Protein AF-A0A1T5CUN0-F1 (afdb_monomer_lite)

Sequence (71 aa):
MNYQVTIDLRVDDKKSLYYAARQSYMDEQGVHPGDIFGDENDVDVTACLVQLLDPSVLPGVTIYESSAEPY

Structure (mmCIF, N/CA/C/O backbone):
data_AF-A0A1T5CUN0-F1
#
_entry.id   AF-A0A1T5CUN0-F1
#
loop_
_atom_site.group_PDB
_atom_site.id
_atom_site.type_symbol
_atom_site.label_atom_id
_atom_site.label_alt_id
_atom_site.label_comp_id
_atom_site.label_asym_id
_atom_site.label_entity_id
_atom_site.label_seq_id
_atom_site.pdbx_PDB_ins_code
_atom_site.Cartn_x
_atom_site.Cartn_y
_atom_site.Cartn_z
_atom_site.occupancy
_atom_site.B_iso_or_equiv
_atom_site.auth_seq_id
_atom_site.auth_comp_id
_atom_site.auth_a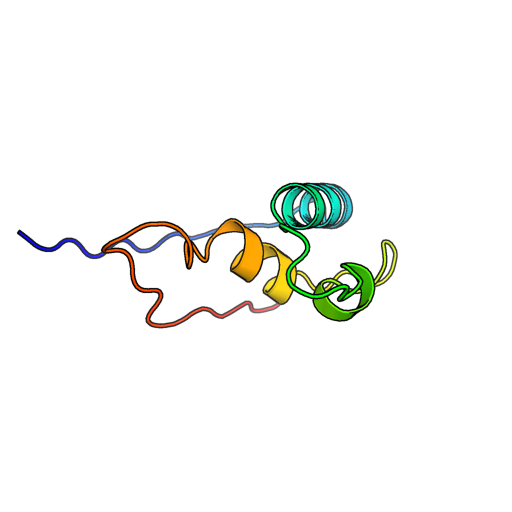sym_id
_atom_site.auth_atom_id
_atom_site.pdbx_PDB_model_num
ATOM 1 N N . MET A 1 1 ? -15.563 1.806 22.872 1.00 66.44 1 MET A N 1
ATOM 2 C CA . MET A 1 1 ? -16.205 0.784 22.020 1.00 66.44 1 MET A CA 1
ATOM 3 C C . MET A 1 1 ? -15.228 0.518 20.898 1.00 66.44 1 MET A C 1
ATOM 5 O O . MET A 1 1 ? -14.792 1.486 20.289 1.00 66.44 1 MET A O 1
ATOM 9 N N . ASN A 1 2 ? -14.814 -0.733 20.720 1.00 75.31 2 ASN A N 1
ATOM 10 C CA . ASN A 1 2 ? -13.752 -1.092 19.779 1.00 75.31 2 ASN A CA 1
ATOM 11 C C . ASN A 1 2 ? -14.391 -1.714 18.537 1.00 75.31 2 ASN A C 1
ATOM 13 O O . ASN A 1 2 ? -15.365 -2.456 18.667 1.00 75.31 2 ASN A O 1
ATOM 17 N N . TYR A 1 3 ? -13.853 -1.401 17.362 1.00 67.25 3 TYR A N 1
ATOM 18 C CA . TYR A 1 3 ? -14.330 -1.909 16.079 1.00 67.25 3 TYR A CA 1
ATOM 19 C C . TYR A 1 3 ? -13.173 -2.580 15.348 1.00 67.25 3 TYR A C 1
ATOM 21 O O . TYR A 1 3 ? -12.045 -2.097 15.405 1.00 67.25 3 TYR A O 1
ATOM 29 N N . GLN A 1 4 ? -13.472 -3.675 14.657 1.00 72.25 4 GLN A N 1
ATOM 30 C CA . GLN A 1 4 ? -12.555 -4.333 13.737 1.00 72.25 4 GLN A CA 1
ATOM 31 C C . GLN A 1 4 ? -13.151 -4.232 12.335 1.00 72.25 4 GLN A C 1
ATOM 33 O O . GLN A 1 4 ? -14.331 -4.527 12.141 1.00 72.25 4 GLN A O 1
ATOM 38 N N . VAL A 1 5 ? -12.341 -3.787 11.378 1.00 70.44 5 VAL A N 1
ATOM 39 C CA . VAL A 1 5 ? -12.722 -3.643 9.971 1.00 70.44 5 VAL A CA 1
ATOM 40 C C . VAL A 1 5 ? -11.733 -4.442 9.135 1.00 70.44 5 VAL A C 1
ATOM 42 O O . VAL A 1 5 ? -10.531 -4.385 9.381 1.00 70.44 5 VAL A O 1
ATOM 45 N N . THR A 1 6 ? -12.247 -5.172 8.152 1.00 75.31 6 THR A N 1
ATOM 46 C CA . THR A 1 6 ? -11.452 -5.847 7.123 1.00 75.31 6 THR A CA 1
ATOM 47 C C . THR A 1 6 ? -11.708 -5.140 5.801 1.00 75.31 6 THR A C 1
ATOM 49 O O . THR A 1 6 ? -12.864 -4.889 5.457 1.00 75.31 6 THR A O 1
ATOM 52 N N . ILE A 1 7 ? -10.641 -4.796 5.082 1.00 76.50 7 ILE A N 1
ATOM 53 C CA . ILE A 1 7 ? -10.707 -4.118 3.787 1.00 76.50 7 ILE A CA 1
ATOM 54 C C . ILE A 1 7 ? -10.088 -5.053 2.750 1.00 76.50 7 ILE A C 1
ATOM 56 O O . ILE A 1 7 ? -8.962 -5.504 2.935 1.00 76.50 7 ILE A O 1
ATOM 60 N N . ASP A 1 8 ? -10.832 -5.332 1.683 1.00 80.50 8 ASP A N 1
ATOM 61 C CA . ASP A 1 8 ? -10.359 -6.076 0.515 1.00 80.50 8 ASP A CA 1
ATOM 62 C C . ASP A 1 8 ? -10.109 -5.079 -0.626 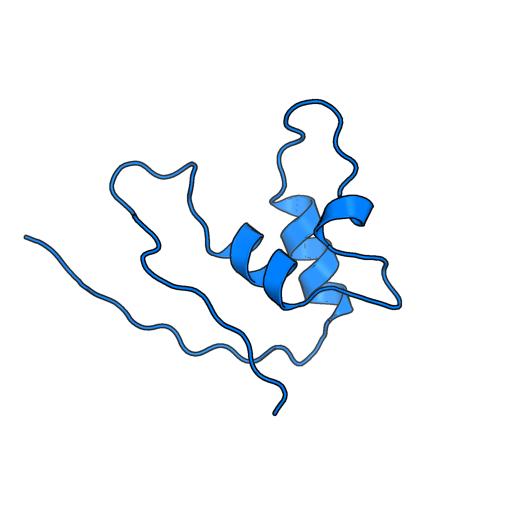1.00 80.50 8 ASP A C 1
ATOM 64 O O . ASP A 1 8 ? -10.975 -4.254 -0.935 1.00 80.50 8 ASP A O 1
ATOM 68 N N . LEU A 1 9 ? -8.904 -5.097 -1.195 1.00 76.44 9 LEU A N 1
ATOM 69 C CA . LEU A 1 9 ? -8.447 -4.133 -2.191 1.00 76.44 9 LEU A CA 1
ATOM 70 C C . LEU A 1 9 ? -7.832 -4.849 -3.382 1.00 76.44 9 LEU A C 1
ATOM 72 O O . LEU A 1 9 ? -7.084 -5.813 -3.248 1.00 76.44 9 LEU A O 1
ATOM 76 N N . ARG A 1 10 ? -8.078 -4.282 -4.560 1.00 81.62 10 ARG A N 1
ATOM 77 C CA . ARG A 1 10 ? -7.488 -4.727 -5.814 1.00 81.62 10 ARG A CA 1
ATOM 78 C C . ARG A 1 10 ? -6.716 -3.584 -6.459 1.00 81.62 10 ARG A C 1
ATOM 80 O O . ARG A 1 10 ? -7.210 -2.461 -6.536 1.00 81.62 10 ARG A O 1
ATOM 87 N N . VAL A 1 11 ? -5.510 -3.889 -6.934 1.00 83.62 11 VAL A N 1
ATOM 88 C CA . VAL A 1 11 ? -4.634 -2.937 -7.624 1.00 83.62 11 VAL A CA 1
ATOM 89 C C . VAL A 1 11 ? -4.598 -3.286 -9.106 1.00 83.62 11 VAL A C 1
ATOM 91 O O . VAL A 1 11 ? -3.969 -4.262 -9.505 1.00 83.62 11 VAL A O 1
ATOM 94 N N . ASP A 1 12 ? -5.260 -2.468 -9.920 1.00 88.62 12 ASP A N 1
ATOM 95 C CA . ASP A 1 12 ? -5.282 -2.622 -11.382 1.00 88.62 12 ASP A CA 1
ATOM 96 C C . ASP A 1 12 ? -4.253 -1.730 -12.099 1.00 88.62 12 ASP A C 1
ATOM 98 O O . ASP A 1 12 ? -3.914 -1.979 -13.254 1.00 88.62 12 ASP A O 1
ATOM 102 N N . ASP A 1 13 ? -3.721 -0.712 -11.413 1.00 90.00 13 ASP A N 1
ATOM 103 C CA . ASP A 1 13 ? -2.673 0.177 -11.919 1.00 90.00 13 ASP A CA 1
ATOM 104 C C . ASP A 1 13 ? -1.582 0.394 -10.863 1.00 90.00 13 ASP A C 1
ATOM 106 O O . ASP A 1 13 ? -1.720 1.186 -9.925 1.00 90.00 13 ASP A O 1
ATOM 110 N N . LYS A 1 14 ? -0.462 -0.309 -11.049 1.00 88.94 14 LYS A N 1
ATOM 111 C CA . LYS A 1 14 ? 0.693 -0.244 -10.149 1.00 88.94 14 LYS A CA 1
ATOM 112 C C . LYS A 1 14 ? 1.382 1.125 -10.167 1.00 88.94 14 LYS A C 1
ATOM 114 O O . LYS A 1 14 ? 1.926 1.532 -9.146 1.00 88.94 14 LYS A O 1
ATOM 119 N N . LYS A 1 15 ? 1.340 1.862 -11.286 1.00 89.62 15 LYS A N 1
ATOM 120 C CA . LYS A 1 15 ? 1.990 3.180 -11.383 1.00 89.62 15 LYS A CA 1
ATOM 121 C C . LYS A 1 15 ? 1.233 4.227 -10.587 1.00 89.62 15 LYS A C 1
ATOM 123 O O . LYS A 1 15 ? 1.843 4.973 -9.825 1.00 89.62 15 LYS A O 1
ATOM 128 N N . SER A 1 16 ? -0.092 4.255 -10.716 1.00 88.19 16 SER A N 1
ATOM 129 C CA . SER A 1 16 ? -0.921 5.155 -9.907 1.00 88.19 16 SER A CA 1
ATOM 130 C C . SER A 1 16 ? -0.783 4.864 -8.411 1.00 88.19 16 SER A C 1
ATOM 132 O O . SER A 1 16 ? -0.692 5.800 -7.617 1.00 88.19 16 SER A O 1
ATOM 134 N N . LEU A 1 17 ? -0.687 3.584 -8.028 1.00 88.06 17 LEU A N 1
ATOM 135 C CA . LEU A 1 17 ? -0.420 3.183 -6.646 1.00 88.06 17 LEU A CA 1
ATOM 136 C C . LEU A 1 17 ? 0.926 3.725 -6.135 1.00 88.06 17 LEU A C 1
ATOM 138 O O . LEU A 1 17 ? 0.963 4.339 -5.070 1.00 88.06 17 LEU A O 1
ATOM 142 N N . TYR A 1 18 ? 2.005 3.549 -6.904 1.00 88.75 18 TYR A N 1
ATOM 143 C CA . TYR A 1 18 ? 3.338 4.051 -6.556 1.00 88.75 18 TYR A CA 1
ATOM 144 C C . TYR A 1 18 ? 3.345 5.567 -6.316 1.00 88.75 18 TYR A C 1
ATOM 146 O O . TYR A 1 18 ? 3.859 6.037 -5.299 1.00 88.75 18 TYR A O 1
ATOM 154 N N . TYR A 1 19 ? 2.732 6.351 -7.210 1.00 86.75 19 TYR A N 1
ATOM 155 C CA . TYR A 1 19 ? 2.668 7.804 -7.030 1.00 86.75 19 TYR A CA 1
ATOM 156 C C . TYR A 1 19 ? 1.841 8.214 -5.809 1.00 86.75 19 TYR A C 1
ATOM 158 O O . TYR A 1 19 ? 2.231 9.149 -5.109 1.00 86.75 19 TYR A O 1
ATOM 166 N N . ALA A 1 20 ? 0.738 7.515 -5.526 1.00 85.50 20 ALA A N 1
ATOM 167 C CA . ALA A 1 20 ? -0.075 7.774 -4.342 1.00 85.50 20 ALA A CA 1
ATOM 168 C C . ALA A 1 20 ? 0.706 7.486 -3.049 1.00 85.50 20 ALA A C 1
ATOM 170 O O . ALA A 1 20 ? 0.760 8.343 -2.165 1.00 85.50 20 ALA A O 1
ATOM 171 N N . ALA A 1 21 ? 1.366 6.326 -2.963 1.00 84.75 21 ALA A N 1
ATOM 172 C CA . ALA A 1 21 ? 2.189 5.959 -1.812 1.00 84.75 21 ALA A CA 1
ATOM 173 C C . ALA A 1 21 ? 3.330 6.962 -1.603 1.00 84.75 21 ALA A C 1
ATOM 175 O O . ALA A 1 21 ? 3.483 7.509 -0.510 1.00 84.75 21 ALA A O 1
ATOM 176 N N . ARG A 1 22 ? 4.045 7.321 -2.676 1.00 83.88 22 ARG A N 1
ATOM 177 C CA . ARG A 1 22 ? 5.103 8.337 -2.644 1.00 83.88 22 ARG A CA 1
ATOM 178 C C . ARG A 1 22 ? 4.603 9.716 -2.206 1.00 83.88 22 ARG A C 1
ATOM 180 O O . ARG A 1 22 ? 5.330 10.414 -1.511 1.00 83.88 22 ARG A O 1
ATOM 187 N N . GLN A 1 23 ? 3.400 10.127 -2.606 1.00 81.81 23 GLN A N 1
ATOM 188 C CA . GLN A 1 23 ? 2.821 11.406 -2.180 1.00 81.81 23 GLN A CA 1
ATOM 189 C C . GLN A 1 23 ? 2.425 11.396 -0.697 1.00 81.81 23 GLN A C 1
ATOM 191 O O . GLN A 1 23 ? 2.507 12.430 -0.036 1.00 81.81 23 GLN A O 1
ATOM 196 N N . SER A 1 24 ? 1.988 10.245 -0.184 1.00 77.94 24 SER A N 1
ATOM 197 C CA . SER A 1 24 ? 1.648 10.063 1.233 1.00 77.94 24 SER A CA 1
ATOM 198 C C . SER A 1 24 ? 2.868 9.880 2.142 1.00 77.94 24 SER A C 1
ATOM 200 O O . SER A 1 24 ? 2.756 10.057 3.353 1.00 77.94 24 SER A O 1
ATOM 202 N N . TYR A 1 25 ? 4.025 9.544 1.567 1.00 78.44 25 TYR A N 1
ATOM 203 C CA . TYR A 1 25 ? 5.275 9.374 2.292 1.00 78.44 25 TYR A CA 1
ATOM 204 C C . TYR A 1 25 ? 5.827 10.733 2.737 1.00 78.44 25 TYR A C 1
ATOM 206 O O . TYR A 1 25 ? 6.213 11.569 1.916 1.00 78.44 25 TYR A O 1
ATOM 214 N N . MET A 1 26 ? 5.863 10.959 4.050 1.00 67.88 26 MET A N 1
ATOM 215 C CA . MET A 1 26 ? 6.631 12.054 4.633 1.00 67.88 26 MET A CA 1
ATOM 216 C C . MET A 1 26 ? 8.079 11.603 4.784 1.00 67.88 26 MET A C 1
ATOM 218 O O . MET A 1 26 ? 8.336 10.535 5.327 1.00 67.88 26 MET A O 1
ATOM 222 N N . ASP A 1 27 ? 9.010 12.413 4.280 1.00 63.94 27 ASP A N 1
ATOM 223 C CA . ASP A 1 27 ? 10.441 12.123 4.344 1.00 63.94 27 ASP A CA 1
ATOM 224 C C . ASP A 1 27 ? 10.913 12.142 5.803 1.00 63.94 27 ASP A C 1
ATOM 226 O O . ASP A 1 27 ? 11.201 13.190 6.389 1.00 63.94 27 ASP A O 1
ATOM 230 N N . GLU A 1 28 ? 10.940 10.962 6.410 1.00 58.00 28 GLU A N 1
ATOM 231 C CA . GLU A 1 28 ? 11.568 10.741 7.695 1.00 58.00 28 GLU A CA 1
ATOM 232 C C . GLU A 1 28 ? 13.013 10.310 7.438 1.00 58.00 28 GLU A C 1
ATOM 234 O O . GLU A 1 28 ? 13.302 9.180 7.059 1.00 58.00 28 GLU A O 1
ATOM 239 N N . GLN A 1 29 ? 13.943 11.230 7.702 1.00 59.00 29 GLN A N 1
ATOM 240 C CA . GLN A 1 29 ? 15.382 10.952 7.800 1.00 59.00 29 GLN A CA 1
ATOM 24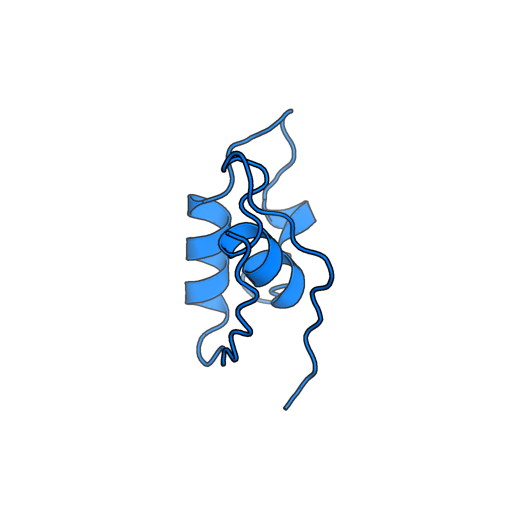1 C C . GLN A 1 29 ? 16.128 10.713 6.472 1.00 59.00 29 GLN A C 1
ATOM 243 O O . GLN A 1 29 ? 17.224 10.152 6.491 1.00 59.00 29 GLN A O 1
ATOM 248 N N . GLY A 1 30 ? 15.621 11.213 5.340 1.00 61.03 30 GLY A N 1
ATOM 249 C CA . GLY A 1 30 ? 16.360 11.219 4.072 1.00 61.03 30 GLY A CA 1
ATOM 250 C C . GLY A 1 30 ? 16.401 9.857 3.382 1.00 61.03 30 GLY A C 1
ATOM 251 O O . GLY A 1 30 ? 17.318 9.592 2.602 1.00 61.03 30 GLY A O 1
ATOM 252 N N . VAL A 1 31 ? 15.435 8.988 3.682 1.00 73.06 31 VAL A N 1
ATOM 253 C CA . VAL A 1 31 ? 15.258 7.713 2.986 1.00 73.06 31 VAL A CA 1
ATOM 254 C C . VAL A 1 31 ? 14.538 7.989 1.671 1.00 73.06 31 VAL A C 1
ATOM 256 O O . VAL A 1 31 ? 13.476 8.615 1.634 1.00 73.06 31 VAL A O 1
ATOM 259 N N . HIS A 1 32 ? 15.121 7.544 0.560 1.00 76.62 32 HIS A N 1
ATOM 260 C CA . HIS A 1 32 ? 14.503 7.765 -0.735 1.00 76.62 32 HIS A CA 1
ATOM 261 C C . HIS A 1 32 ? 13.280 6.849 -0.906 1.00 76.62 32 HIS A C 1
ATOM 263 O O . HIS A 1 32 ? 13.383 5.646 -0.679 1.00 76.62 32 HIS A O 1
ATOM 269 N N . PRO A 1 33 ? 12.137 7.368 -1.397 1.00 71.62 33 PRO A N 1
ATOM 270 C CA . PRO A 1 33 ? 10.926 6.568 -1.604 1.00 71.62 33 PRO A CA 1
ATOM 271 C C . PRO A 1 33 ? 11.140 5.324 -2.477 1.00 71.62 33 PRO A C 1
ATOM 273 O O . PRO A 1 33 ? 10.450 4.326 -2.303 1.00 71.62 33 PRO A O 1
ATOM 276 N N . GLY A 1 34 ? 12.100 5.378 -3.408 1.00 75.56 34 GLY A N 1
ATOM 277 C CA . GLY A 1 34 ? 12.430 4.249 -4.279 1.00 75.56 34 GLY A CA 1
ATOM 278 C C . GLY A 1 34 ? 13.042 3.052 -3.545 1.00 75.56 34 GLY A C 1
ATOM 279 O O . GLY A 1 34 ? 12.878 1.924 -3.993 1.00 75.56 34 GLY A O 1
ATOM 280 N N . ASP A 1 35 ? 13.675 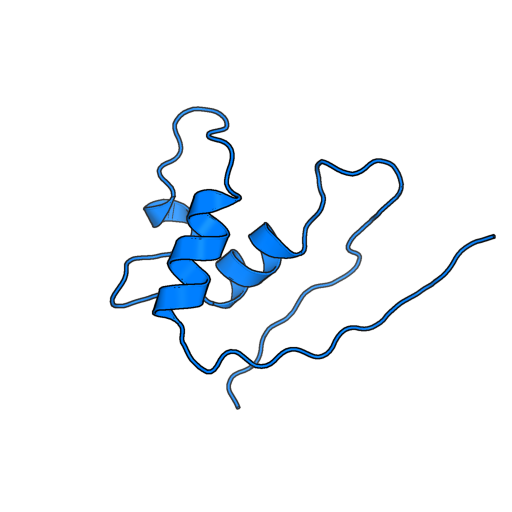3.274 -2.390 1.00 79.06 35 ASP A N 1
ATOM 281 C CA . ASP A 1 35 ? 14.232 2.198 -1.559 1.00 79.06 35 ASP A CA 1
ATOM 282 C C . ASP A 1 35 ? 13.136 1.441 -0.784 1.00 79.06 35 ASP A C 1
ATOM 284 O O . ASP A 1 35 ? 13.377 0.348 -0.277 1.00 79.06 35 ASP A O 1
ATOM 288 N N . ILE A 1 36 ? 11.933 2.022 -0.691 1.00 78.81 36 ILE A N 1
ATOM 289 C CA . ILE A 1 36 ? 10.783 1.467 0.035 1.00 78.81 36 ILE A CA 1
ATOM 290 C C . ILE A 1 36 ? 9.749 0.893 -0.941 1.00 78.81 36 ILE A C 1
ATOM 292 O O . ILE A 1 36 ? 9.223 -0.189 -0.713 1.00 78.81 36 ILE A O 1
ATOM 296 N N . PHE A 1 37 ? 9.446 1.613 -2.025 1.00 85.19 37 PHE A N 1
ATOM 297 C CA . PHE A 1 37 ? 8.358 1.275 -2.954 1.00 85.19 37 PHE A CA 1
ATOM 298 C C . PHE A 1 37 ? 8.827 0.598 -4.248 1.00 85.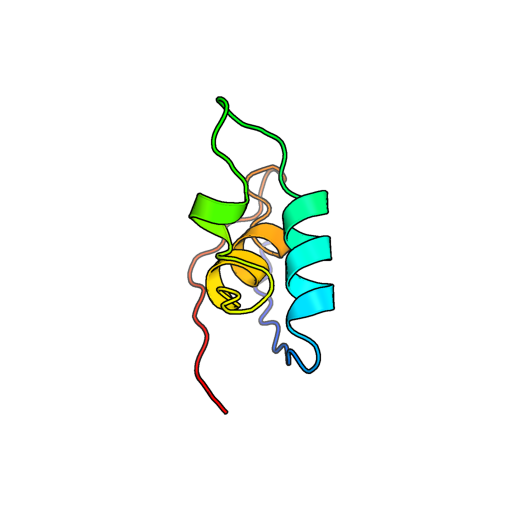19 37 PHE A C 1
ATOM 300 O O . PHE A 1 37 ? 7.994 0.270 -5.094 1.00 85.19 37 PHE A O 1
ATOM 307 N N . GLY A 1 38 ? 10.137 0.419 -4.427 1.00 83.31 38 GLY A N 1
ATOM 308 C CA . GLY A 1 38 ? 10.724 0.030 -5.708 1.00 83.31 38 GLY A CA 1
ATOM 309 C C . GLY A 1 38 ? 10.734 1.184 -6.715 1.00 83.31 38 GLY A C 1
ATOM 310 O O . GLY A 1 38 ? 10.600 2.358 -6.355 1.00 83.31 38 GLY A O 1
ATOM 311 N N . ASP A 1 39 ? 10.898 0.861 -7.996 1.00 81.25 39 ASP A N 1
ATOM 312 C CA . ASP A 1 39 ? 10.868 1.844 -9.083 1.00 81.25 39 ASP A CA 1
ATOM 313 C C . ASP A 1 39 ? 9.583 1.743 -9.925 1.00 81.25 39 ASP A C 1
ATOM 315 O O . ASP A 1 39 ? 8.769 0.841 -9.758 1.00 81.25 39 ASP A O 1
ATOM 319 N N . GLU A 1 40 ? 9.360 2.690 -10.844 1.00 75.62 40 GLU A N 1
ATOM 320 C CA . GLU A 1 40 ? 8.130 2.730 -11.657 1.00 75.62 40 GLU A CA 1
ATOM 321 C C . GLU A 1 40 ? 7.914 1.497 -12.557 1.00 75.62 40 GLU A C 1
ATOM 323 O O . GLU A 1 40 ? 6.810 1.317 -13.085 1.00 75.62 40 GLU A O 1
ATOM 328 N N . ASN A 1 41 ? 8.951 0.688 -12.786 1.00 78.56 41 ASN A N 1
ATOM 329 C CA . ASN A 1 41 ? 8.892 -0.527 -13.595 1.00 78.56 41 ASN A CA 1
ATOM 330 C C . ASN A 1 41 ? 8.849 -1.799 -12.734 1.00 78.56 41 ASN A C 1
ATOM 332 O O . ASN A 1 41 ? 8.364 -2.821 -13.221 1.00 78.56 41 ASN A O 1
ATOM 336 N N . ASP A 1 42 ? 9.290 -1.723 -11.478 1.00 85.50 42 ASP A N 1
ATOM 337 C CA . ASP A 1 42 ? 9.276 -2.804 -10.492 1.00 85.50 42 ASP A CA 1
ATOM 338 C C . ASP A 1 42 ? 8.716 -2.313 -9.145 1.00 85.50 42 ASP A C 1
ATOM 340 O O . ASP A 1 42 ? 9.422 -2.163 -8.148 1.00 85.50 42 ASP A O 1
ATOM 344 N N . VAL A 1 43 ? 7.419 -1.991 -9.152 1.00 86.31 43 VAL A N 1
ATOM 345 C CA . VAL A 1 43 ? 6.706 -1.445 -7.989 1.00 86.31 43 VAL A CA 1
ATOM 346 C C . VAL A 1 43 ? 6.450 -2.537 -6.952 1.00 86.31 43 VAL A C 1
ATOM 348 O O . VAL A 1 43 ? 5.751 -3.519 -7.239 1.00 86.31 43 VAL A O 1
ATOM 351 N N . ASP A 1 44 ? 6.887 -2.298 -5.716 1.00 86.56 44 ASP A N 1
ATOM 352 C CA . ASP A 1 44 ? 6.475 -3.075 -4.549 1.00 86.56 44 ASP A CA 1
ATOM 353 C C . ASP A 1 44 ? 5.064 -2.651 -4.115 1.00 86.56 44 ASP A C 1
ATOM 355 O O . ASP A 1 44 ? 4.840 -1.675 -3.389 1.00 86.56 44 ASP A O 1
ATOM 359 N N . VAL A 1 45 ? 4.081 -3.402 -4.611 1.00 83.88 45 VAL A N 1
ATOM 360 C CA . VAL A 1 45 ? 2.654 -3.181 -4.343 1.00 83.88 45 VAL A CA 1
ATOM 361 C C . VAL A 1 45 ? 2.342 -3.286 -2.851 1.00 83.88 45 VAL A C 1
ATOM 363 O O . VAL A 1 45 ? 1.536 -2.507 -2.343 1.00 83.88 45 VAL A O 1
ATOM 366 N N . THR A 1 46 ? 2.981 -4.219 -2.148 1.00 81.69 46 THR A N 1
ATOM 367 C CA . THR A 1 46 ? 2.742 -4.454 -0.723 1.00 81.69 46 THR A CA 1
ATOM 368 C C . THR A 1 46 ? 3.217 -3.258 0.082 1.00 81.69 46 THR A C 1
ATOM 370 O O . THR A 1 46 ? 2.442 -2.702 0.857 1.00 81.69 46 THR A O 1
ATOM 373 N N . ALA A 1 47 ? 4.452 -2.807 -0.150 1.00 81.38 47 ALA A N 1
ATOM 374 C CA . ALA A 1 47 ? 5.011 -1.649 0.539 1.00 81.38 47 ALA A CA 1
ATOM 375 C C . ALA A 1 47 ? 4.186 -0.376 0.287 1.00 81.38 47 ALA A C 1
ATOM 377 O O . ALA A 1 47 ? 3.932 0.395 1.213 1.00 81.38 47 ALA A O 1
ATOM 378 N N . CYS A 1 48 ? 3.694 -0.183 -0.942 1.00 85.12 48 CYS A N 1
ATOM 379 C CA . CYS A 1 48 ? 2.823 0.946 -1.270 1.00 85.12 48 CYS A CA 1
ATOM 380 C C . CYS A 1 48 ? 1.480 0.900 -0.524 1.00 85.12 48 CYS A C 1
ATOM 382 O O . CYS A 1 48 ? 1.020 1.922 -0.014 1.00 85.12 48 CYS A O 1
ATOM 384 N N . LEU A 1 49 ? 0.834 -0.271 -0.471 1.00 81.69 49 LEU A N 1
ATOM 385 C CA . LEU A 1 49 ? -0.433 -0.446 0.243 1.00 81.69 49 LEU A CA 1
ATOM 386 C C . LEU A 1 49 ? -0.249 -0.266 1.745 1.00 81.69 49 LEU A C 1
ATOM 388 O O . LEU A 1 49 ? -1.062 0.411 2.367 1.00 81.69 49 LEU A O 1
ATOM 392 N N . VAL A 1 50 ? 0.829 -0.813 2.310 1.00 78.75 50 VAL A N 1
ATOM 393 C CA . VAL A 1 50 ? 1.178 -0.592 3.713 1.00 78.75 50 VAL A CA 1
ATOM 394 C C . VAL A 1 50 ? 1.356 0.898 3.965 1.00 78.75 50 VAL A C 1
ATOM 396 O O . VAL A 1 50 ? 0.684 1.406 4.837 1.00 78.75 50 VAL A O 1
ATOM 399 N N . GLN A 1 51 ? 2.125 1.647 3.174 1.00 80.75 51 GLN A N 1
ATOM 400 C CA . GLN A 1 51 ? 2.269 3.096 3.389 1.00 80.75 51 GLN A CA 1
ATOM 401 C C . GLN A 1 51 ? 0.937 3.864 3.337 1.00 80.75 51 GLN A C 1
ATOM 403 O O . GLN A 1 51 ? 0.725 4.800 4.105 1.00 80.75 51 GLN A O 1
ATOM 408 N N . LEU A 1 52 ? 0.051 3.511 2.405 1.00 80.31 52 LEU A N 1
ATOM 409 C CA . LEU A 1 52 ? -1.229 4.204 2.234 1.00 80.31 52 LEU A CA 1
ATOM 410 C C . LEU A 1 52 ? -2.248 3.857 3.321 1.00 80.31 52 LEU A C 1
ATOM 412 O O . LEU A 1 52 ? -3.126 4.669 3.619 1.00 80.31 52 LEU A O 1
ATOM 416 N N . LEU A 1 53 ? -2.172 2.641 3.858 1.00 78.19 53 LEU A N 1
ATOM 417 C CA . LEU A 1 53 ? -3.142 2.110 4.809 1.00 78.19 53 LEU A CA 1
ATOM 418 C C . LEU A 1 53 ? -2.631 2.118 6.243 1.00 78.19 53 LEU A C 1
ATOM 420 O O . LEU A 1 53 ? -3.472 2.117 7.137 1.00 78.19 53 LEU A O 1
ATOM 424 N N . ASP A 1 54 ? -1.313 2.127 6.454 1.00 72.56 54 ASP A N 1
ATOM 425 C CA . ASP A 1 54 ? -0.641 2.224 7.747 1.00 72.56 54 ASP A CA 1
ATOM 426 C C . ASP A 1 54 ? -0.719 3.655 8.240 1.00 72.56 54 ASP A C 1
ATOM 428 O O . ASP A 1 54 ? 0.034 4.537 7.816 1.00 72.56 54 ASP A O 1
ATOM 432 N N . PRO A 1 55 ? -1.643 3.918 9.165 1.00 57.44 55 PRO A N 1
ATOM 433 C CA . PRO A 1 55 ? -1.813 5.226 9.704 1.00 57.44 55 PRO A CA 1
ATOM 434 C C . PRO A 1 55 ? -0.937 5.306 10.948 1.00 57.44 55 PRO A C 1
ATOM 436 O O . PRO A 1 55 ? -1.427 5.683 12.003 1.00 57.44 55 PRO A O 1
ATOM 439 N N . SER A 1 56 ? 0.347 4.958 10.865 1.00 56.75 56 SER A N 1
ATOM 440 C CA . SER A 1 56 ? 1.306 5.126 11.969 1.00 56.75 56 SER A CA 1
ATOM 441 C C . SER A 1 56 ? 1.343 6.576 12.505 1.00 56.75 56 SER A C 1
ATOM 443 O O . SER A 1 56 ? 1.837 6.841 13.599 1.00 56.75 56 SER A O 1
ATOM 445 N N . VAL A 1 57 ? 0.704 7.500 11.777 1.00 51.78 57 VAL A N 1
ATOM 446 C CA . VAL A 1 57 ? 0.376 8.891 12.119 1.00 51.78 57 VAL A CA 1
ATOM 447 C C . VAL A 1 57 ? -1.020 9.153 12.740 1.00 51.78 57 VAL A C 1
ATOM 449 O O . VAL A 1 57 ? -1.243 10.258 13.236 1.00 51.78 57 VAL A O 1
ATOM 452 N N . LEU A 1 58 ? -1.980 8.214 12.746 1.00 56.12 58 LEU A N 1
ATOM 453 C CA . LEU A 1 58 ? -3.317 8.375 13.349 1.00 56.12 58 LEU A CA 1
ATOM 454 C C . LEU A 1 58 ? -3.401 7.727 14.745 1.00 56.12 58 LEU A C 1
ATOM 456 O O . LEU A 1 58 ? -3.372 6.501 14.878 1.00 56.12 58 LEU A O 1
ATOM 460 N N . PRO A 1 59 ? -3.601 8.529 15.807 1.00 56.25 59 PRO A N 1
ATOM 461 C CA . PRO A 1 59 ? -3.749 8.014 17.163 1.00 56.25 59 PRO A CA 1
ATOM 462 C C . PRO A 1 59 ? -4.928 7.039 17.290 1.00 56.25 59 PRO A C 1
ATOM 464 O O . PRO A 1 59 ? -6.064 7.378 16.961 1.00 56.25 59 PRO A O 1
ATOM 467 N N . GLY A 1 60 ? -4.674 5.851 17.845 1.00 53.22 60 GLY A N 1
ATOM 468 C CA . GLY A 1 60 ? -5.717 4.878 18.195 1.00 53.22 60 GLY A CA 1
ATOM 469 C C . GLY A 1 60 ? -6.074 3.868 17.103 1.00 53.22 60 GLY A C 1
ATOM 470 O O . GLY A 1 60 ? -7.006 3.088 17.301 1.00 53.22 60 GLY A O 1
ATOM 471 N N . VAL A 1 61 ? -5.338 3.848 15.990 1.00 55.38 61 VAL A N 1
ATOM 472 C CA . VAL A 1 61 ? -5.441 2.809 14.959 1.00 55.38 61 VAL A CA 1
ATOM 473 C C . VAL A 1 61 ? -4.181 1.943 15.000 1.00 55.38 61 VAL A C 1
ATOM 475 O O . VAL A 1 61 ? -3.071 2.450 15.117 1.00 55.38 61 VAL A O 1
ATOM 478 N N . THR A 1 62 ? -4.350 0.622 14.964 1.00 57.59 62 THR A N 1
ATOM 479 C CA . THR A 1 62 ? -3.247 -0.348 14.974 1.00 57.59 62 THR A CA 1
ATOM 480 C C . THR A 1 62 ? -3.470 -1.335 13.842 1.00 57.59 62 THR A C 1
ATOM 482 O O . THR A 1 62 ? -4.507 -2.000 13.808 1.00 57.59 62 THR A O 1
ATOM 485 N N . ILE A 1 63 ? -2.509 -1.436 12.922 1.00 60.59 63 ILE A N 1
ATOM 486 C CA . ILE A 1 63 ? -2.480 -2.537 11.960 1.00 60.59 63 ILE A CA 1
ATOM 487 C C . ILE A 1 63 ? -1.912 -3.759 12.674 1.00 60.59 63 ILE A C 1
ATOM 489 O O . ILE A 1 63 ? -0.767 -3.756 13.118 1.00 60.59 63 ILE A O 1
ATOM 493 N N . TYR A 1 64 ? -2.738 -4.794 12.811 1.00 57.12 64 TYR A N 1
ATOM 494 C CA . TYR A 1 64 ? -2.329 -6.060 13.419 1.00 57.12 64 TYR A CA 1
ATOM 495 C C . TYR A 1 64 ? -1.659 -6.997 12.408 1.00 57.12 64 TYR A C 1
ATOM 497 O O . TYR A 1 64 ? -0.773 -7.757 12.786 1.00 57.12 64 TYR A O 1
ATOM 505 N N . GLU A 1 65 ? -2.074 -6.938 11.140 1.00 60.53 65 GLU A N 1
ATOM 506 C CA . GLU A 1 65 ? -1.575 -7.786 10.057 1.00 60.53 65 GLU A CA 1
ATOM 507 C C . GLU A 1 65 ? -1.858 -7.117 8.702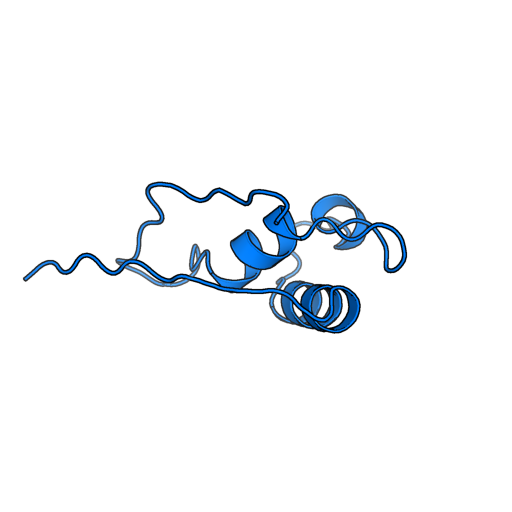 1.00 60.53 65 GLU A C 1
ATOM 509 O O . GLU A 1 65 ? -2.917 -6.516 8.510 1.00 60.53 65 GLU A O 1
ATOM 514 N N . SER A 1 66 ? -0.908 -7.205 7.771 1.00 60.50 66 SER A N 1
ATOM 515 C CA . SER A 1 66 ? -1.067 -6.797 6.374 1.00 60.50 66 SER A CA 1
ATOM 516 C C . SER A 1 66 ? -0.340 -7.812 5.498 1.00 60.50 66 SER A C 1
ATOM 518 O O . SER A 1 66 ? 0.822 -8.132 5.753 1.00 60.50 66 SER A O 1
ATOM 520 N N . SER A 1 67 ? -1.032 -8.343 4.495 1.00 60.16 67 SER A N 1
ATOM 521 C CA . SER A 1 67 ? -0.479 -9.265 3.507 1.00 60.16 67 SER A CA 1
ATOM 522 C C . SER A 1 67 ? -1.002 -8.909 2.118 1.00 60.16 67 SER A C 1
ATOM 524 O O . SER A 1 67 ? -2.081 -8.332 1.971 1.00 60.16 67 SER A O 1
ATOM 526 N N . ALA A 1 68 ? -0.222 -9.237 1.091 1.00 57.25 68 ALA A N 1
ATOM 527 C CA . ALA A 1 68 ? -0.639 -9.147 -0.300 1.00 57.25 68 ALA A CA 1
ATOM 528 C C . ALA A 1 68 ? -0.249 -10.444 -1.013 1.00 57.25 68 ALA A C 1
ATOM 530 O O . ALA A 1 68 ? 0.865 -10.940 -0.838 1.00 57.25 68 ALA A O 1
ATOM 531 N N . GLU A 1 69 ? -1.159 -10.982 -1.823 1.00 58.66 69 GLU A N 1
ATOM 532 C CA . GLU A 1 69 ? -0.934 -12.186 -2.626 1.00 58.66 69 GLU A CA 1
ATOM 533 C C . GLU A 1 69 ? -1.181 -11.881 -4.115 1.00 58.66 69 GLU A C 1
ATOM 535 O O . GLU A 1 69 ? -2.068 -11.082 -4.437 1.00 58.66 69 GLU A O 1
ATOM 540 N N . PRO A 1 70 ? -0.407 -12.474 -5.047 1.00 58.16 70 PRO A N 1
ATOM 541 C CA . PRO A 1 70 ? -0.698 -12.389 -6.475 1.00 58.16 70 PRO A CA 1
ATOM 542 C C . PRO A 1 70 ? -2.041 -13.059 -6.790 1.00 58.16 70 PRO A C 1
ATOM 544 O O . PRO A 1 70 ? -2.296 -14.164 -6.314 1.00 58.16 70 PRO A O 1
ATOM 547 N N . TYR A 1 71 ? -2.865 -12.406 -7.611 1.00 56.31 71 TYR A N 1
ATOM 548 C CA . TYR A 1 71 ? -4.121 -12.973 -8.115 1.00 56.31 71 TYR A CA 1
ATOM 549 C C . TYR A 1 71 ? -3.895 -13.884 -9.326 1.00 56.31 71 TYR A C 1
ATOM 551 O O . TYR A 1 71 ? -3.042 -13.525 -10.175 1.00 56.31 71 TYR A O 1
#

pLDDT: mean 73.69, std 11.52, range [51.78, 90.0]

Radius of gyration: 13.16 Å; chains: 1; bounding box: 33×25×36 Å

Foldseek 3Di:
DDDDDDDDDDDPDLQVLLVVLVVLDDDDPPDDSCVQQPDSVDGPNQSSCCSVVVPVVDPPDDDPDGDDDDD

Secondary structure (DSSP, 8-state):
-----------S-HHHHHHHHHHH---STT--THHHHEETTEE-HHHHHHHHH--TTSTT-----------

Organism: NCBI:txid1507287

=== Feature glossary ===
Key to the feature types in this record:

Secondary structure (8-state, DSSP). Secondary structure is the local, repeating backbone conformation. DSSP classifies it into eight states by reading the hydrogen-bond network: three helix types (H, G, I), two β types (E, B), two non-regular types (T, S), and unstructured coil (-).

Backbone torsions (φ/ψ). Backbone dihedral angles. Every residue except chain termini has a φ (preceding-C → N → Cα → C) and a ψ (N → Cα → C → next-N). They are reported in degrees following the IUPAC sign convention. Secondary structure is essentially a statement about which (φ, ψ) basin each residue occupies.

Predicted aligned error. Predicted Aligned Error (PAE) is an AlphaFold confidence matrix: entry (i, j) is the expected error in the position of residue j, in ångströms, when the prediction is superimposed on the true structure at residue i. Low PAE within a block of residues means that block is internally rigid and well-predicted; high PAE between two blocks means their relative placement is uncertain even if each block individually is confident.

B-factor. B-factor (Debye–Waller factor) reflects atomic displacement in the crystal lattice. It is an experimental observable (units Å²), not a prediction; low values mean the atom is pinned down, high values mean it moves or is heterogeneous across the crystal.

Secondary structure (3-state, P-SEA). Three-state secondary structure (P-SEA) collapses the eight DSSP classes into helix (a), strand (b), and coil (c). P-SEA assigns these from Cα geometry alone — distances and angles — without requiring backbone oxygens, so it works on any Cα trace.

Sequence. Primary structure: the covalent order of the twenty standard amino acids along the backbone. Two proteins with the same sequence will (almost always) fold to the same structure; two with 30% identity often share a fold but not the details.

pLDDT. pLDDT is the predicted lDDT-Cα score: AlphaFold's confidence that the local environment of each residue (all inter-atomic distances within 15 Å) is correctly placed. It is a per-residue number between 0 and 100, with higher meaning more reliable.

InterPro / GO / CATH / organism. Functional annotations link the protein to curated databases. InterPro entries identify conserved domains and families by matching the sequence against member-database signatures (Pfam, PROSITE, CDD, …). Gene Ontology (GO) terms describe molecular function, biological process, and cellular component in a controlled vocabulary. CATH places the structure in a hierarchical fold classification (Class/Architecture/Topology/Homologous-superfamily). The organism is the source species.

Contact-map, Ramachandran, and PAE plots. Three diagnostic plots accompany the record. The Cα contact map visualizes the tertiary structure as a 2D adjacency matrix (8 Å cutoff, sequence-local contacts suppressed). The Ramachandran plot shows the distribution of backbone (φ, ψ) torsions, with points in the α and β basins reflecting secondary structure content. The PAE plot shows AlphaFold's inter-residue confidence as a color matrix.

mmCIF coordinates. The mmCIF table is the protein's shape written out atom by atom. For each backbone N, Cα, C, and carbonyl O, it records an (x, y, z) coordinate triple in Å plus the residue type, chain letter, and residue number.

Radius of gyration, Cα contacts, bounding box. Three whole-structure scalars: the radius of gyration (RMS distance of Cα from centroid, in Å), the count of Cα–Cα contacts (pairs closer than 8 Å and separated by more than four residues in sequence — i.e. tertiary, not local, contacts), and the bounding-box dimensions. Together they distinguish compact globular folds from extended fibres or disordered chains.

Foldseek 3Di. The Foldseek 3Di string encodes local tertiary geometry as a 20-letter alphabet — one character per residue — derived from the relative positions of nearby Cα atoms. Unlike the amino-acid sequence, 3Di is a direct function of the 3D structure, so two proteins with the same fold have similar 3Di strings even at low sequence identity.

Rendered structure images. Six rendered views show the 3D structure from the faces of a cube — i.e. along ±x, ±y, ±z. Rendering representation is drawn randomly per protein from cartoon (secondary-structure ribbons), sticks (backbone bonds), or molecular surface; coloring is either N→C rainbow (blue at the N-terminus through red at the C-terminus) or one color per chain.

Nearest PDB structures. The Foldseek neighbor list gives the closest experimentally determined structures in the PDB, ranked by structural alignment. TM-score near 1 means near-identical fold; near 0.3 means only rough topology match. This is how one finds what a novel AlphaFold prediction most resembles in the solved-structure universe.

Solvent-accessible surface area. SASA measures how much of the protein is reachable by solvent. It is computed by rolling a water-sized probe over the atomic surface and summing the exposed area (Å²). Per-residue SASA distinguishes core (buried, low SASA) from surface (exposed, high SASA) residues; total SASA is a whole-molecule size measure.